Protein AF-A0A1J1LDF6-F1 (afdb_monomer_lite)

InterPro domains:
  IPR025478 Circadian oscillating protein COP23 [PF14218] (1-136)

Foldseek 3Di:
DDAAPVGNVDDAQLFQFDDQDDPDGRVNLSVQLVVQCVVCLQQAWWFWAWDADPNFIFIATAGNNRRDGDGSDTHPPPDDSVVVQLNSVVSRVVSLQAPDCPVPPPDDDPVVSVVSLCVVVVDDPDNGGGTCQCVHHVVSNHPVVSVDPPRHDD

pLDDT: mean 70.17, std 18.04, range [26.88, 93.44]

Sequence (154 aa):
MYYPVSQPNQGYAWAVPSNMGGGWTPERRCSEISRRLESYRPDGLSELSTAIENGYNTLCATTEDVPQCRIVLTVPPGEDPLFVRDRIFQNLVIADSGQNTQGIYTLVDEKSTGDIIRGVLGGSRNRQGIPLRQFLDPNDGGTGTRLNPRYFPK

Organism: NCBI:txid671072

Structure (mmCIF, N/CA/C/O backbone):
data_AF-A0A1J1LDF6-F1
#
_entry.id   AF-A0A1J1LDF6-F1
#
loop_
_atom_site.group_PDB
_atom_site.id
_atom_site.type_symbol
_atom_site.label_atom_id
_atom_site.label_alt_id
_atom_site.label_comp_id
_atom_site.label_asym_id
_atom_site.label_entity_id
_atom_site.label_seq_id
_atom_site.pdbx_PDB_ins_code
_atom_site.Cartn_x
_atom_site.Cartn_y
_atom_site.Cartn_z
_atom_site.occupancy
_atom_site.B_iso_or_equiv
_atom_site.auth_seq_id
_atom_site.auth_comp_id
_atom_site.auth_asym_id
_atom_site.auth_atom_id
_atom_site.pdbx_PDB_model_num
ATOM 1 N N . MET A 1 1 ? -9.557 -1.133 -4.763 1.00 71.19 1 MET A N 1
ATOM 2 C CA . MET A 1 1 ? -10.116 -0.162 -3.803 1.00 71.19 1 MET A CA 1
ATOM 3 C C . MET A 1 1 ? -10.156 -0.809 -2.433 1.00 71.19 1 MET A C 1
ATOM 5 O O . MET A 1 1 ? -10.374 -2.012 -2.373 1.00 71.19 1 MET A O 1
ATOM 9 N N . TYR A 1 2 ? -9.934 -0.010 -1.402 1.00 73.75 2 TYR A N 1
ATOM 10 C CA . TYR A 1 2 ? -10.063 -0.296 0.015 1.00 73.75 2 TYR A CA 1
ATOM 11 C C . TYR A 1 2 ? -11.377 0.280 0.525 1.00 73.75 2 TYR A C 1
ATOM 13 O O . TYR A 1 2 ? -11.695 1.426 0.222 1.00 73.75 2 TYR A O 1
ATOM 21 N N . TYR A 1 3 ? -12.127 -0.507 1.285 1.00 80.50 3 TYR A N 1
ATOM 22 C CA . TYR A 1 3 ? -13.377 -0.081 1.913 1.00 80.50 3 TYR A CA 1
ATOM 23 C C . TYR A 1 3 ? -13.285 -0.386 3.409 1.00 80.50 3 TYR A C 1
ATOM 25 O O . TYR A 1 3 ? -13.407 -1.562 3.764 1.00 80.50 3 TYR A O 1
ATOM 33 N N . PRO A 1 4 ? -13.022 0.611 4.275 1.00 81.00 4 PRO A N 1
ATOM 34 C CA . PRO A 1 4 ? -12.928 0.413 5.718 1.00 81.00 4 PRO A CA 1
ATOM 35 C C . PRO A 1 4 ? -14.173 -0.280 6.263 1.00 81.00 4 PRO A C 1
ATOM 37 O O . PRO A 1 4 ? -15.287 0.048 5.851 1.00 81.00 4 PRO A O 1
ATOM 40 N N . VAL A 1 5 ? -14.010 -1.186 7.230 1.00 83.94 5 VAL A N 1
ATOM 41 C CA . VAL A 1 5 ? -15.167 -1.843 7.874 1.00 83.94 5 VAL A CA 1
ATOM 42 C C . VAL A 1 5 ? -16.122 -0.816 8.492 1.00 83.94 5 VAL A C 1
ATOM 44 O O . VAL A 1 5 ? -17.337 -0.968 8.380 1.00 83.94 5 VAL A O 1
ATOM 47 N N . SER A 1 6 ? -15.599 0.261 9.092 1.00 81.19 6 SER A N 1
ATOM 48 C CA . SER A 1 6 ? -16.441 1.322 9.661 1.00 81.19 6 SER A CA 1
ATOM 49 C C . SER A 1 6 ? -17.101 2.231 8.611 1.00 81.19 6 SER A C 1
ATOM 51 O O . SER A 1 6 ? -18.051 2.947 8.931 1.00 81.19 6 SER A O 1
ATOM 53 N N . GLN A 1 7 ? -16.629 2.208 7.357 1.00 79.12 7 GLN A N 1
ATOM 54 C CA . GLN A 1 7 ? -17.076 3.084 6.269 1.00 79.12 7 GLN A CA 1
ATOM 55 C C . GLN A 1 7 ? -17.265 2.289 4.959 1.00 79.12 7 GLN A C 1
ATOM 57 O O . GLN A 1 7 ? -16.584 2.550 3.966 1.00 79.12 7 GLN A O 1
ATOM 62 N N . PRO A 1 8 ? -18.217 1.339 4.900 1.00 78.06 8 PRO A N 1
ATOM 63 C CA . PRO A 1 8 ? -18.344 0.408 3.772 1.00 78.06 8 PRO A CA 1
ATOM 64 C C . PRO A 1 8 ? -18.727 1.081 2.445 1.00 78.06 8 PRO A C 1
ATOM 66 O O . PRO A 1 8 ? -18.489 0.529 1.376 1.00 78.06 8 PRO A O 1
ATOM 69 N N . ASN A 1 9 ? -19.299 2.287 2.499 1.00 78.06 9 ASN A N 1
ATOM 70 C CA . ASN A 1 9 ? -19.669 3.068 1.316 1.00 78.06 9 ASN A CA 1
ATOM 71 C C . ASN A 1 9 ? -18.546 4.006 0.839 1.00 78.06 9 ASN A C 1
ATOM 73 O O . ASN A 1 9 ? -18.730 4.733 -0.135 1.00 78.06 9 ASN A O 1
ATOM 77 N N . GLN A 1 10 ? -17.401 4.013 1.525 1.00 70.38 10 GLN A N 1
ATOM 78 C CA . GLN A 1 10 ? -16.294 4.930 1.286 1.00 70.38 10 GLN A CA 1
ATOM 79 C C . GLN A 1 10 ? -15.115 4.148 0.697 1.00 70.38 10 GLN A C 1
ATOM 81 O O . GLN A 1 10 ? -14.476 3.353 1.383 1.00 70.38 10 GLN A O 1
ATOM 86 N N . GLY A 1 11 ? -14.853 4.342 -0.596 1.00 69.31 11 GLY A N 1
ATOM 87 C CA . GLY A 1 11 ? -13.765 3.668 -1.302 1.00 69.31 11 GLY A CA 1
ATOM 88 C C . GLY A 1 11 ? -12.489 4.506 -1.341 1.00 69.31 11 GLY A C 1
ATOM 89 O O . GLY A 1 11 ? -12.520 5.659 -1.759 1.00 69.31 11 GLY A O 1
ATOM 90 N N . TYR A 1 12 ? -11.361 3.900 -0.990 1.00 69.00 12 TYR A N 1
ATOM 91 C CA . TYR A 1 12 ? -10.025 4.490 -1.019 1.00 69.00 12 TYR A CA 1
ATOM 92 C C . TYR A 1 12 ? -9.175 3.719 -2.034 1.00 69.00 12 TYR A C 1
ATOM 94 O O . TYR A 1 12 ? -9.195 2.489 -2.079 1.00 69.00 12 TYR A O 1
ATOM 102 N N . ALA A 1 13 ? -8.425 4.385 -2.904 1.00 62.56 13 ALA A N 1
ATOM 103 C CA . ALA A 1 13 ? -7.599 3.665 -3.873 1.00 62.56 13 ALA A CA 1
ATOM 104 C C . ALA A 1 13 ? -6.334 3.111 -3.205 1.00 62.56 13 ALA A C 1
ATOM 106 O O . ALA A 1 13 ? -5.547 3.887 -2.686 1.00 62.56 13 ALA A O 1
ATOM 107 N N . TRP A 1 14 ? -6.093 1.793 -3.287 1.00 61.19 14 TRP A N 1
ATOM 108 C CA . TRP A 1 14 ? -4.834 1.171 -2.830 1.00 61.19 14 TRP A CA 1
ATOM 109 C C . TRP A 1 14 ? -3.607 1.579 -3.661 1.00 61.19 14 TRP A C 1
ATOM 111 O O . TRP A 1 14 ? -2.463 1.430 -3.243 1.00 61.19 14 TRP A O 1
ATOM 121 N N . ALA A 1 15 ? -3.838 2.006 -4.895 1.00 56.03 15 ALA A N 1
ATOM 122 C CA . ALA A 1 15 ? -2.813 2.455 -5.818 1.00 56.03 15 ALA A CA 1
ATOM 123 C C . ALA A 1 15 ? -3.497 3.201 -6.963 1.00 56.03 15 ALA A C 1
ATOM 125 O O . ALA A 1 15 ? -4.593 2.817 -7.385 1.00 56.03 15 ALA A O 1
ATOM 126 N N . VAL A 1 16 ? -2.831 4.217 -7.510 1.00 52.53 16 VAL A N 1
ATOM 127 C CA . VAL A 1 16 ? -3.273 4.904 -8.730 1.00 52.53 16 VAL A CA 1
ATOM 128 C C . VAL A 1 16 ? -2.514 4.331 -9.936 1.00 52.53 16 VAL A C 1
ATOM 130 O O . VAL A 1 16 ? -1.300 4.118 -9.832 1.00 52.53 16 VAL A O 1
ATOM 133 N N . PRO A 1 17 ? -3.206 4.051 -11.058 1.00 48.88 17 PRO A N 1
ATOM 134 C CA . PRO A 1 17 ? -2.610 3.439 -12.241 1.00 48.88 17 PRO A CA 1
ATOM 135 C C . PRO A 1 17 ? -1.384 4.207 -12.746 1.00 48.88 17 PRO A C 1
ATOM 137 O O . PRO A 1 17 ? -1.438 5.419 -12.935 1.00 48.88 17 PRO A O 1
ATOM 140 N N . SER A 1 18 ? -0.275 3.509 -13.009 1.00 53.50 18 SER A N 1
ATOM 141 C CA . SER A 1 18 ? 0.859 4.079 -13.747 1.00 53.50 18 SER A CA 1
ATOM 142 C C . SER A 1 18 ? 1.367 3.107 -14.805 1.00 53.50 18 SER A C 1
ATOM 144 O O . SER A 1 18 ? 1.244 1.888 -14.663 1.00 53.50 18 SER A O 1
ATOM 146 N N . ASN A 1 19 ? 1.887 3.657 -15.902 1.00 54.03 19 ASN A N 1
ATOM 147 C CA . ASN A 1 19 ? 2.393 2.862 -17.011 1.00 54.03 19 ASN A CA 1
ATOM 148 C C . ASN A 1 19 ? 3.780 2.318 -16.654 1.00 54.03 19 ASN A C 1
ATOM 150 O O . ASN A 1 19 ? 4.665 3.090 -16.297 1.00 54.03 19 ASN A O 1
ATOM 154 N N . MET A 1 20 ? 3.948 0.997 -16.714 1.00 54.44 20 MET A N 1
ATOM 155 C CA . MET A 1 20 ? 5.167 0.313 -16.254 1.00 54.44 20 MET A CA 1
ATOM 156 C C . MET A 1 20 ? 5.719 -0.685 -17.289 1.00 54.44 20 MET A C 1
ATOM 158 O O . MET A 1 20 ? 6.534 -1.542 -16.952 1.00 54.44 20 MET A O 1
ATOM 162 N N . GLY A 1 21 ? 5.271 -0.586 -18.548 1.00 57.28 21 GLY A N 1
ATOM 163 C CA . GLY A 1 21 ? 5.751 -1.409 -19.662 1.00 57.28 21 GLY A CA 1
ATOM 164 C C . GLY A 1 21 ? 5.368 -2.896 -19.580 1.00 57.28 21 GLY A C 1
ATOM 165 O O . GLY A 1 21 ? 4.621 -3.337 -18.706 1.00 57.28 21 GLY A O 1
ATOM 166 N N . GLY A 1 22 ? 5.854 -3.691 -20.540 1.00 62.78 22 GLY A N 1
ATOM 167 C CA . GLY A 1 22 ? 5.767 -5.160 -20.493 1.00 62.78 22 GLY A CA 1
ATOM 168 C C . GLY A 1 22 ? 4.354 -5.760 -20.563 1.00 62.78 22 GLY A C 1
ATOM 169 O O . GLY A 1 22 ? 4.117 -6.812 -19.978 1.00 62.78 22 GLY A O 1
ATOM 170 N N . GLY A 1 23 ? 3.398 -5.095 -21.225 1.00 65.25 23 GLY A N 1
ATOM 171 C CA . GLY A 1 23 ? 2.019 -5.593 -21.386 1.00 65.25 23 GLY A CA 1
ATOM 172 C C . GLY A 1 23 ? 1.105 -5.396 -20.168 1.00 65.25 23 GLY A C 1
ATOM 173 O O . GLY A 1 23 ? -0.063 -5.793 -20.199 1.00 65.25 23 GLY A O 1
ATOM 174 N N . TRP A 1 24 ? 1.601 -4.754 -19.106 1.00 62.31 24 TRP A N 1
ATOM 175 C CA . TRP A 1 24 ? 0.789 -4.334 -17.968 1.00 62.31 24 TRP A CA 1
ATOM 176 C C . TRP A 1 24 ? 0.149 -2.985 -18.254 1.00 62.31 24 TRP A C 1
ATOM 178 O O . TRP A 1 24 ? 0.835 -1.963 -18.266 1.00 62.31 24 TRP A O 1
ATOM 188 N N . THR A 1 25 ? -1.172 -2.971 -18.447 1.00 69.75 25 THR A N 1
ATOM 189 C CA . THR A 1 25 ? -1.888 -1.695 -18.438 1.00 69.75 25 THR A CA 1
ATOM 190 C C . THR A 1 25 ? -1.899 -1.135 -17.011 1.00 69.75 25 THR A C 1
ATOM 192 O O . THR A 1 25 ? -1.915 -1.916 -16.045 1.00 69.75 25 THR A O 1
ATOM 195 N N . PRO A 1 26 ? -1.901 0.198 -16.859 1.00 66.44 26 PRO A N 1
ATOM 196 C CA . PRO A 1 26 ? -2.028 0.845 -15.559 1.00 66.44 26 PRO A CA 1
ATOM 197 C C . PRO A 1 26 ? -3.187 0.269 -14.717 1.00 66.44 26 PRO A C 1
ATOM 199 O O . PRO A 1 26 ? -3.034 0.002 -13.523 1.00 66.44 26 PRO A O 1
ATOM 202 N N . GLU A 1 27 ? -4.335 0.012 -15.343 1.00 66.62 27 GLU A N 1
ATOM 203 C CA . GLU A 1 27 ? -5.562 -0.466 -14.696 1.00 66.62 27 GLU A CA 1
ATOM 204 C C . GLU A 1 27 ? -5.409 -1.904 -14.197 1.00 66.62 27 GLU A C 1
ATOM 206 O O . GLU A 1 27 ? -5.750 -2.210 -13.052 1.00 66.62 27 GLU A O 1
ATOM 211 N N . ARG A 1 28 ? -4.846 -2.788 -15.034 1.00 73.75 28 ARG A N 1
ATOM 212 C CA . ARG A 1 28 ? -4.586 -4.188 -14.663 1.00 73.75 28 ARG A CA 1
ATOM 213 C C . ARG A 1 28 ? -3.672 -4.273 -13.448 1.00 73.75 28 ARG A C 1
ATOM 215 O O . ARG A 1 28 ? -3.901 -5.085 -12.557 1.00 73.75 28 ARG A O 1
ATOM 222 N N . ARG A 1 29 ? -2.658 -3.410 -13.383 1.00 72.88 29 ARG A N 1
ATOM 223 C CA . ARG A 1 29 ? -1.711 -3.401 -12.267 1.00 72.88 29 ARG A CA 1
ATOM 224 C C . ARG A 1 29 ? -2.352 -2.905 -10.971 1.00 72.88 29 ARG A C 1
ATOM 226 O O . ARG A 1 29 ? -2.164 -3.531 -9.932 1.00 72.88 29 ARG A O 1
ATOM 233 N N . CYS A 1 30 ? -3.161 -1.849 -11.024 1.00 71.12 30 CYS A N 1
ATOM 234 C CA . CYS A 1 30 ? -3.909 -1.386 -9.852 1.00 71.12 30 CYS A CA 1
ATOM 235 C C . CYS A 1 30 ? -4.924 -2.401 -9.337 1.00 71.12 30 CYS A C 1
ATOM 237 O O . CYS A 1 30 ? -5.095 -2.526 -8.120 1.00 71.12 30 CYS A O 1
ATOM 239 N N . SER A 1 31 ? -5.576 -3.129 -10.246 1.00 77.50 31 SER A N 1
ATOM 240 C CA . SER A 1 31 ? -6.480 -4.218 -9.884 1.00 77.50 31 SER A CA 1
ATOM 241 C C . SER A 1 31 ? -5.734 -5.316 -9.124 1.00 77.50 31 SER A C 1
ATOM 243 O O . SER A 1 31 ? -6.167 -5.695 -8.040 1.00 77.50 31 SER A O 1
ATOM 245 N N . GLU A 1 32 ? -4.563 -5.742 -9.608 1.00 82.94 32 GLU A N 1
ATOM 246 C CA . GLU A 1 32 ? -3.759 -6.768 -8.933 1.00 82.94 32 GLU A CA 1
ATOM 247 C C . GLU A 1 32 ? -3.195 -6.315 -7.584 1.00 82.94 32 GLU A C 1
ATOM 249 O O . GLU A 1 32 ? -3.277 -7.064 -6.610 1.00 82.94 32 GLU A O 1
ATOM 254 N N . ILE A 1 33 ? -2.672 -5.088 -7.494 1.00 80.75 33 ILE A N 1
ATOM 255 C CA . ILE A 1 33 ? -2.185 -4.528 -6.223 1.00 80.75 33 ILE A CA 1
ATOM 256 C C . ILE A 1 33 ? -3.329 -4.475 -5.207 1.00 80.75 33 ILE A C 1
ATOM 258 O O . ILE A 1 33 ? -3.182 -4.972 -4.092 1.00 80.75 33 ILE A O 1
ATOM 262 N N . SER A 1 34 ? -4.488 -3.940 -5.614 1.00 81.00 34 SER A N 1
ATOM 263 C CA . SER A 1 34 ? -5.679 -3.886 -4.758 1.00 81.00 34 SER A CA 1
ATOM 264 C C . SER A 1 34 ? -6.113 -5.279 -4.316 1.00 81.00 34 SER A C 1
ATOM 266 O O . SER A 1 34 ? -6.363 -5.493 -3.137 1.00 81.00 34 SER A O 1
ATOM 268 N N . ARG A 1 35 ? -6.188 -6.234 -5.250 1.00 86.56 35 ARG A N 1
ATOM 269 C CA . ARG A 1 35 ? -6.625 -7.607 -4.977 1.00 86.56 35 ARG A CA 1
ATOM 270 C C . ARG A 1 35 ? -5.726 -8.285 -3.945 1.00 86.56 35 ARG A C 1
ATOM 272 O O . ARG A 1 35 ? -6.230 -8.964 -3.057 1.00 86.56 35 ARG A O 1
ATOM 279 N N . ARG A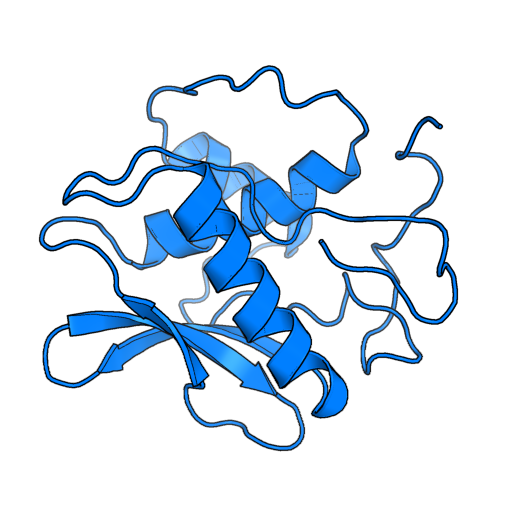 1 36 ? -4.406 -8.106 -4.056 1.00 90.56 36 ARG A N 1
ATOM 280 C CA . ARG A 1 36 ? -3.437 -8.698 -3.123 1.00 90.56 36 ARG A CA 1
ATOM 281 C C . ARG A 1 36 ? -3.506 -8.051 -1.747 1.00 90.56 36 ARG A C 1
ATOM 283 O O . ARG A 1 36 ? -3.600 -8.773 -0.764 1.00 90.56 36 ARG A O 1
ATOM 290 N N . LEU A 1 37 ? -3.523 -6.721 -1.673 1.00 87.50 37 LEU A N 1
ATOM 291 C CA . LEU A 1 37 ? -3.622 -6.020 -0.391 1.00 87.50 37 LEU A CA 1
ATOM 292 C C . LEU A 1 37 ? -4.936 -6.344 0.329 1.00 87.50 37 LEU A C 1
ATOM 294 O O . LEU A 1 37 ? -4.898 -6.693 1.503 1.00 87.50 37 LEU A O 1
ATOM 298 N N . GLU A 1 38 ? -6.072 -6.370 -0.374 1.00 87.75 38 GLU A N 1
ATOM 299 C CA . GLU A 1 38 ? -7.343 -6.824 0.212 1.00 87.75 38 GLU A CA 1
ATOM 300 C C . GLU A 1 38 ? -7.288 -8.283 0.674 1.00 87.75 38 GLU A C 1
ATOM 302 O O . GLU A 1 38 ? -7.849 -8.612 1.711 1.00 87.75 38 GLU A O 1
ATOM 307 N N . SER A 1 39 ? -6.576 -9.166 -0.034 1.00 91.38 39 SER A N 1
ATOM 308 C CA . SER A 1 39 ? -6.412 -10.552 0.426 1.00 91.38 39 SER A CA 1
ATOM 309 C C . SER A 1 39 ? -5.536 -10.689 1.676 1.00 91.38 39 SER A C 1
ATOM 311 O O . SER A 1 39 ? -5.631 -11.695 2.367 1.00 91.38 39 SER A O 1
ATOM 313 N N . TYR A 1 40 ? -4.677 -9.706 1.958 1.00 92.69 40 TYR A N 1
ATOM 314 C CA . TYR A 1 40 ? -3.786 -9.692 3.125 1.00 92.69 40 TYR A CA 1
ATOM 315 C C . TYR A 1 40 ? -4.377 -8.908 4.299 1.00 92.69 40 TYR A C 1
ATOM 317 O O . TYR A 1 40 ? -3.915 -9.035 5.426 1.00 92.69 40 TYR A O 1
ATOM 325 N N . ARG A 1 41 ? -5.393 -8.085 4.038 1.00 88.88 41 ARG A N 1
ATOM 326 C CA . ARG A 1 41 ? -6.059 -7.232 5.021 1.00 88.88 41 ARG A CA 1
ATOM 327 C C . ARG A 1 41 ? -6.626 -7.987 6.231 1.00 88.88 41 ARG A C 1
ATOM 329 O O . ARG A 1 41 ? -6.422 -7.470 7.326 1.00 88.88 41 ARG A O 1
ATOM 336 N N . PRO A 1 42 ? -7.276 -9.163 6.094 1.00 89.75 42 PRO A N 1
ATOM 337 C CA . PRO A 1 42 ? -7.779 -9.910 7.250 1.00 89.75 42 PRO A CA 1
ATOM 338 C C . PRO A 1 42 ? -6.696 -10.274 8.270 1.00 89.75 42 PRO A C 1
ATOM 340 O O . PRO A 1 42 ? -7.008 -10.427 9.443 1.00 89.75 42 PRO A O 1
ATOM 343 N N . ASP A 1 43 ? -5.441 -10.346 7.825 1.00 90.56 43 ASP A N 1
ATOM 344 C CA . ASP A 1 43 ? -4.288 -10.742 8.635 1.00 90.56 43 ASP A CA 1
ATOM 345 C C . ASP A 1 43 ? -3.624 -9.528 9.336 1.00 90.56 43 ASP A C 1
ATOM 347 O O . ASP A 1 43 ? -2.560 -9.640 9.948 1.00 90.56 43 ASP A O 1
ATOM 351 N N . GLY A 1 44 ? -4.218 -8.332 9.201 1.00 89.94 44 GLY A N 1
ATOM 352 C CA . GLY A 1 44 ? -3.754 -7.081 9.804 1.00 89.94 44 GLY A CA 1
ATOM 353 C C . GLY A 1 44 ? -2.563 -6.471 9.067 1.00 89.94 44 GLY A C 1
ATOM 354 O O . GLY A 1 44 ? -1.416 -6.634 9.471 1.00 89.94 44 GLY A O 1
ATOM 355 N N . LEU A 1 45 ? -2.804 -5.740 7.976 1.00 89.94 45 LEU A N 1
ATOM 356 C CA . LEU A 1 45 ? -1.741 -5.076 7.204 1.00 89.94 45 LEU A CA 1
ATOM 357 C C . LEU A 1 45 ? -0.908 -4.116 8.074 1.00 89.94 45 LEU A C 1
ATOM 359 O O . LEU A 1 45 ? -1.419 -3.153 8.645 1.00 89.94 45 LEU A O 1
ATOM 363 N N . SER A 1 46 ? 0.404 -4.350 8.123 1.00 88.94 46 SER A N 1
ATOM 364 C CA . SER A 1 46 ? 1.317 -3.635 9.020 1.00 88.94 46 SER A CA 1
ATOM 365 C C . SER A 1 46 ? 2.210 -2.656 8.265 1.00 88.94 46 SER A C 1
ATOM 367 O O . SER A 1 46 ? 2.218 -1.457 8.564 1.00 88.94 46 SER A O 1
ATOM 369 N N . GLU A 1 47 ? 2.916 -3.135 7.239 1.00 88.69 47 GLU A N 1
ATOM 370 C CA . GLU A 1 47 ? 3.942 -2.363 6.542 1.00 88.69 47 GLU A CA 1
ATOM 371 C C . GLU A 1 47 ? 4.016 -2.719 5.053 1.00 88.69 47 GLU A C 1
ATOM 373 O O . GLU A 1 47 ? 3.807 -3.867 4.662 1.00 88.69 47 GLU A O 1
ATOM 378 N N . LEU A 1 48 ? 4.347 -1.733 4.217 1.00 86.94 48 LEU A N 1
ATOM 379 C CA . LEU A 1 48 ? 4.739 -1.927 2.824 1.00 86.94 48 LEU A CA 1
ATOM 380 C C . LEU A 1 48 ? 6.258 -1.760 2.692 1.00 86.94 48 LEU A C 1
ATOM 382 O O . LEU A 1 48 ? 6.792 -0.679 2.932 1.00 86.94 48 LEU A O 1
ATOM 386 N N . SER A 1 49 ? 6.965 -2.799 2.267 1.00 87.62 49 SER A N 1
ATOM 387 C CA . SER A 1 49 ? 8.427 -2.824 2.169 1.00 87.62 49 SER A CA 1
ATOM 388 C C . SER A 1 49 ? 8.896 -3.326 0.799 1.00 87.62 49 SER A C 1
ATOM 390 O O . SER A 1 49 ? 8.099 -3.565 -0.111 1.00 87.62 49 SER A O 1
ATOM 392 N N . THR A 1 50 ? 10.211 -3.420 0.616 1.00 88.88 50 THR A N 1
ATOM 393 C CA . THR A 1 50 ? 10.841 -3.964 -0.594 1.00 88.88 50 THR A CA 1
ATOM 394 C C . THR A 1 50 ? 11.694 -5.167 -0.223 1.00 88.88 50 THR A C 1
ATOM 396 O O . THR A 1 50 ? 12.389 -5.118 0.790 1.00 88.88 50 THR A O 1
ATOM 399 N N . ALA A 1 51 ? 11.701 -6.202 -1.055 1.00 90.19 51 ALA A N 1
ATOM 400 C CA . ALA A 1 51 ? 12.562 -7.371 -0.900 1.00 90.19 51 ALA A CA 1
ATOM 401 C C . ALA A 1 51 ? 13.102 -7.838 -2.257 1.00 90.19 51 ALA A C 1
ATOM 403 O O . ALA A 1 51 ? 12.787 -7.258 -3.297 1.00 90.19 51 ALA A O 1
ATOM 404 N N . ILE A 1 52 ? 13.928 -8.882 -2.230 1.00 90.44 52 ILE A N 1
ATOM 405 C CA . ILE A 1 52 ? 14.376 -9.595 -3.423 1.00 90.44 52 ILE A CA 1
ATOM 406 C C . ILE A 1 52 ? 13.842 -11.019 -3.329 1.00 90.44 52 ILE A C 1
ATOM 408 O O . ILE A 1 52 ? 14.220 -11.757 -2.424 1.00 90.44 52 ILE A O 1
ATOM 412 N N . GLU A 1 53 ? 13.008 -11.406 -4.287 1.00 89.19 53 GLU A N 1
ATOM 413 C CA . GLU A 1 53 ? 12.385 -12.727 -4.357 1.00 89.19 53 GLU A CA 1
ATOM 414 C C . GLU A 1 53 ? 12.752 -13.380 -5.688 1.00 89.19 53 GLU A C 1
ATOM 416 O O . GLU A 1 53 ? 12.521 -12.815 -6.760 1.00 89.19 53 GLU A O 1
ATOM 421 N N . ASN A 1 54 ? 13.360 -14.569 -5.635 1.00 89.19 54 ASN A N 1
ATOM 422 C CA . ASN A 1 54 ? 13.829 -15.308 -6.817 1.00 89.19 54 ASN A CA 1
ATOM 423 C C . ASN A 1 54 ? 14.711 -14.474 -7.773 1.00 89.19 54 ASN A C 1
ATOM 425 O O . ASN A 1 54 ? 14.639 -14.628 -8.990 1.00 89.19 54 ASN A O 1
ATOM 429 N N . GLY A 1 55 ? 15.530 -13.571 -7.225 1.00 88.69 55 GLY A N 1
ATOM 430 C CA . GLY A 1 55 ? 16.423 -12.703 -8.002 1.00 88.69 55 GLY A CA 1
ATOM 431 C C . GLY A 1 55 ? 15.764 -11.450 -8.591 1.00 88.69 55 GLY A C 1
ATOM 432 O O . GLY A 1 55 ? 16.430 -10.708 -9.309 1.00 88.69 55 GLY A O 1
ATOM 433 N N . TYR A 1 56 ? 14.495 -11.179 -8.273 1.00 88.94 56 TYR A N 1
ATOM 434 C CA . TYR A 1 56 ? 13.786 -9.977 -8.708 1.00 88.94 56 TYR A CA 1
ATOM 435 C C . TYR A 1 56 ? 13.475 -9.059 -7.533 1.00 88.94 56 TYR A C 1
ATOM 437 O O . TYR A 1 56 ? 13.060 -9.514 -6.471 1.00 88.94 56 TYR A O 1
ATOM 445 N N . ASN A 1 57 ? 13.604 -7.752 -7.750 1.00 90.19 57 ASN A N 1
ATOM 446 C CA . ASN A 1 57 ? 13.104 -6.754 -6.813 1.00 90.19 57 ASN A CA 1
ATOM 447 C C . ASN A 1 57 ? 11.576 -6.867 -6.699 1.00 90.19 57 ASN A C 1
ATOM 449 O O . ASN A 1 57 ? 10.865 -6.904 -7.706 1.00 90.19 57 ASN A O 1
ATOM 453 N N . THR A 1 58 ? 11.055 -6.889 -5.479 1.00 90.19 58 THR A N 1
ATOM 454 C CA . THR A 1 58 ? 9.622 -6.986 -5.193 1.00 90.19 58 THR A CA 1
ATOM 455 C C . THR A 1 58 ? 9.198 -5.972 -4.149 1.00 90.19 58 THR A C 1
ATOM 457 O O . THR A 1 58 ? 9.954 -5.628 -3.244 1.00 90.19 58 THR A O 1
ATOM 460 N N . LEU A 1 59 ? 7.949 -5.532 -4.238 1.00 88.50 59 LEU A N 1
ATOM 461 C CA . LEU A 1 59 ? 7.255 -4.881 -3.139 1.00 88.50 59 LEU A CA 1
ATOM 462 C C . LEU A 1 59 ? 6.513 -5.934 -2.334 1.00 88.50 59 LEU A C 1
ATOM 464 O O . LEU A 1 59 ? 5.817 -6.783 -2.898 1.00 88.50 59 LEU A O 1
ATOM 468 N N . CYS A 1 60 ? 6.628 -5.824 -1.024 1.00 91.12 60 CYS A N 1
ATOM 469 C CA . CYS A 1 60 ? 6.054 -6.733 -0.055 1.00 91.12 60 CYS A CA 1
ATOM 470 C C . CYS A 1 60 ? 5.084 -5.979 0.837 1.00 91.12 60 CYS A C 1
ATOM 472 O O . CYS A 1 60 ?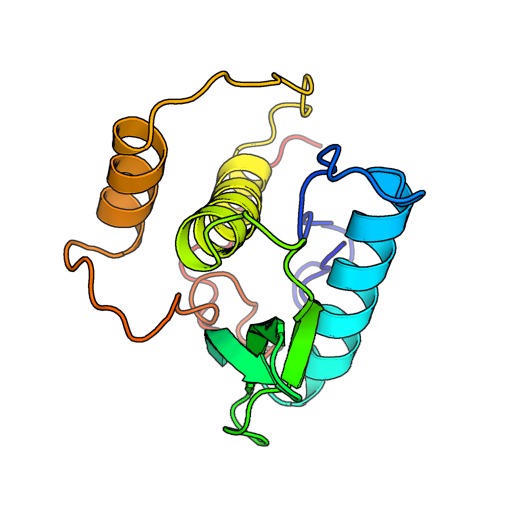 5.334 -4.830 1.192 1.00 91.12 60 CYS A O 1
ATOM 474 N N . ALA A 1 61 ? 4.019 -6.649 1.243 1.00 90.88 61 ALA A N 1
ATOM 475 C CA . ALA A 1 61 ? 3.271 -6.268 2.424 1.00 90.88 61 ALA A CA 1
ATOM 476 C C . ALA A 1 61 ? 3.609 -7.251 3.545 1.00 90.88 61 ALA A C 1
ATOM 478 O O . ALA A 1 61 ? 3.706 -8.457 3.304 1.00 90.88 61 ALA A O 1
ATOM 479 N N . THR A 1 62 ? 3.778 -6.736 4.755 1.00 91.25 62 THR A N 1
ATOM 480 C CA . THR A 1 62 ? 3.781 -7.540 5.975 1.00 91.25 62 THR A CA 1
ATOM 481 C C . THR A 1 62 ? 2.458 -7.355 6.698 1.00 91.25 62 THR A C 1
ATOM 483 O O . THR A 1 62 ? 1.754 -6.351 6.537 1.00 91.25 62 THR A O 1
ATOM 486 N N . THR A 1 63 ? 2.111 -8.357 7.487 1.00 91.56 63 THR A N 1
ATOM 487 C CA . THR A 1 63 ? 0.877 -8.408 8.267 1.00 91.56 63 THR A CA 1
ATOM 488 C C . THR A 1 63 ? 1.209 -8.761 9.714 1.00 91.56 63 THR A C 1
ATOM 490 O O . THR A 1 63 ? 2.323 -9.215 9.982 1.00 91.56 63 THR A O 1
ATOM 493 N N . GLU A 1 64 ? 0.286 -8.532 10.642 1.00 89.31 64 GLU A N 1
ATOM 494 C CA . GLU A 1 64 ? 0.461 -8.914 12.045 1.00 89.31 64 GLU A CA 1
ATOM 495 C C . GLU A 1 64 ? 0.609 -10.437 12.177 1.00 89.31 64 GLU A C 1
ATOM 497 O O . GLU A 1 64 ? 1.518 -10.899 12.868 1.00 89.31 64 GLU A O 1
ATOM 502 N N . ASP A 1 65 ? -0.186 -11.206 11.426 1.00 91.75 65 ASP A N 1
ATOM 503 C CA . ASP A 1 65 ? -0.126 -12.674 11.464 1.00 91.75 65 ASP A CA 1
ATOM 504 C C . ASP A 1 65 ? 1.036 -13.253 10.642 1.00 91.75 65 ASP A C 1
ATOM 506 O O . ASP A 1 65 ? 1.623 -14.279 10.996 1.00 91.75 65 ASP A O 1
ATOM 510 N N . VAL A 1 66 ? 1.389 -12.603 9.527 1.00 91.25 66 VAL A N 1
ATOM 511 C CA . VAL A 1 66 ? 2.470 -13.038 8.628 1.00 91.25 66 VAL A CA 1
ATOM 512 C C . VAL A 1 66 ? 3.494 -11.910 8.465 1.00 91.25 66 VAL A C 1
ATOM 514 O O . VAL A 1 66 ? 3.297 -11.020 7.629 1.00 91.25 66 VAL A O 1
ATOM 517 N N . PRO A 1 67 ? 4.617 -11.947 9.212 1.00 88.19 67 PRO A N 1
ATOM 518 C CA . PRO A 1 67 ? 5.657 -10.918 9.138 1.00 88.19 67 PRO A CA 1
ATOM 519 C C . PRO A 1 67 ? 6.593 -11.094 7.931 1.00 88.19 67 PRO A C 1
ATOM 521 O O . PRO A 1 67 ? 7.458 -10.256 7.687 1.00 88.19 67 PRO A O 1
ATOM 524 N N . GLN A 1 68 ? 6.457 -12.196 7.188 1.00 90.19 68 GLN A N 1
ATOM 525 C CA . GLN A 1 68 ? 7.259 -12.483 5.998 1.00 90.19 68 GLN A CA 1
ATOM 526 C C . GLN A 1 68 ? 6.781 -11.671 4.786 1.00 90.19 68 GLN A C 1
ATOM 528 O O . GLN A 1 68 ? 5.645 -11.195 4.758 1.00 90.19 68 GLN A O 1
ATOM 533 N N . CYS A 1 69 ? 7.634 -11.531 3.763 1.00 90.44 69 CYS A N 1
ATOM 534 C CA . CYS A 1 69 ? 7.267 -10.817 2.541 1.00 90.44 69 CYS A CA 1
ATOM 535 C C . CYS A 1 69 ? 6.080 -11.495 1.848 1.00 90.44 69 CYS A C 1
ATOM 537 O O . CYS A 1 69 ? 6.191 -12.601 1.317 1.00 90.44 69 CYS A O 1
ATOM 539 N N . ARG A 1 70 ? 4.950 -10.788 1.772 1.00 93.44 70 ARG A N 1
ATOM 540 C CA . ARG A 1 70 ? 3.839 -11.164 0.898 1.00 93.44 70 ARG A CA 1
ATOM 541 C C . ARG A 1 70 ? 3.881 -10.280 -0.329 1.00 93.44 70 ARG A C 1
ATOM 543 O O . ARG A 1 70 ? 3.588 -9.087 -0.262 1.00 93.44 70 ARG A O 1
ATOM 550 N N . ILE A 1 71 ? 4.282 -10.860 -1.456 1.00 91.69 71 ILE A N 1
ATOM 551 C CA . ILE A 1 71 ? 4.544 -10.107 -2.685 1.00 91.69 71 ILE A CA 1
ATOM 552 C C . ILE A 1 71 ? 3.273 -9.378 -3.130 1.00 91.69 71 ILE A C 1
ATOM 554 O O . ILE A 1 71 ? 2.249 -9.998 -3.427 1.00 91.69 71 ILE A O 1
ATOM 558 N N . VAL A 1 72 ? 3.362 -8.060 -3.251 1.00 88.81 72 VAL A N 1
ATOM 559 C CA . VAL A 1 72 ? 2.338 -7.186 -3.835 1.00 88.81 72 VAL A CA 1
ATOM 560 C C . VAL A 1 72 ? 2.625 -6.971 -5.319 1.00 88.81 72 VAL A C 1
ATOM 562 O O . VAL A 1 72 ? 1.725 -7.076 -6.148 1.00 88.81 72 VAL A O 1
ATOM 565 N N . LEU A 1 73 ? 3.888 -6.723 -5.669 1.00 86.38 73 LEU A N 1
ATOM 566 C CA . LEU A 1 73 ? 4.307 -6.430 -7.037 1.00 86.38 73 LEU A CA 1
ATOM 567 C C . LEU A 1 73 ? 5.752 -6.877 -7.266 1.00 86.38 73 LEU A C 1
ATOM 569 O O . LEU A 1 73 ? 6.604 -6.668 -6.408 1.00 86.38 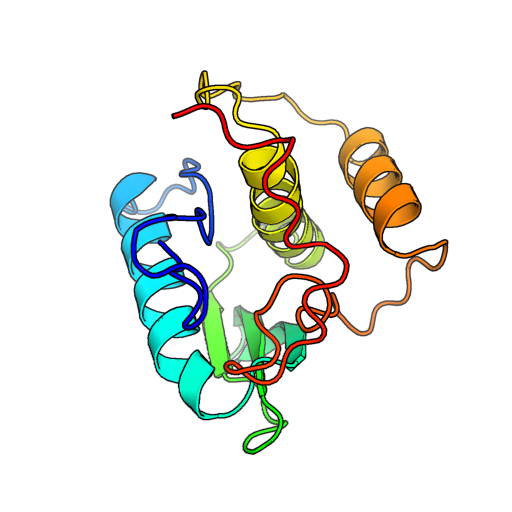73 LEU A O 1
ATOM 573 N N . THR A 1 74 ? 6.042 -7.413 -8.449 1.00 87.62 74 THR A N 1
ATOM 574 C CA . THR A 1 74 ? 7.419 -7.550 -8.940 1.00 87.62 74 THR A CA 1
ATOM 575 C C . THR A 1 74 ? 7.807 -6.290 -9.702 1.00 87.62 74 THR A C 1
ATOM 577 O O . THR A 1 74 ? 7.096 -5.854 -10.611 1.00 87.62 74 THR A O 1
ATOM 580 N N . VAL A 1 75 ? 8.921 -5.687 -9.307 1.00 84.69 75 VAL A N 1
ATOM 581 C CA . VAL A 1 75 ? 9.432 -4.445 -9.880 1.00 84.69 75 VAL A CA 1
ATOM 582 C C . VAL A 1 75 ? 10.027 -4.739 -11.260 1.00 84.69 75 VAL A C 1
ATOM 584 O O . VAL A 1 75 ? 10.787 -5.703 -11.396 1.00 84.69 75 VAL A O 1
ATOM 587 N N . PRO A 1 76 ? 9.681 -3.956 -12.299 1.00 79.19 76 PRO A N 1
ATOM 588 C CA . PRO A 1 76 ? 10.297 -4.101 -13.611 1.00 79.19 76 PRO A CA 1
ATOM 589 C C . PRO A 1 76 ? 11.831 -3.999 -13.538 1.00 79.19 76 PRO A C 1
ATOM 591 O O . PRO A 1 76 ? 12.350 -3.195 -12.761 1.00 79.19 76 PRO A O 1
ATOM 594 N N . PRO A 1 77 ? 12.577 -4.777 -14.341 1.00 79.38 77 PRO A N 1
ATOM 595 C CA . PRO A 1 77 ? 14.031 -4.660 -14.388 1.00 79.38 77 PRO A CA 1
ATOM 596 C C . PRO A 1 77 ? 14.477 -3.228 -14.724 1.00 79.38 77 PRO A C 1
ATOM 598 O O . PRO A 1 77 ? 13.964 -2.632 -15.668 1.00 79.38 77 PRO A O 1
ATOM 601 N N . GLY A 1 78 ? 15.447 -2.698 -13.973 1.00 81.38 78 GLY A N 1
ATOM 602 C CA . GLY A 1 78 ? 15.994 -1.347 -14.163 1.00 81.38 78 GLY A CA 1
ATOM 603 C C . GLY 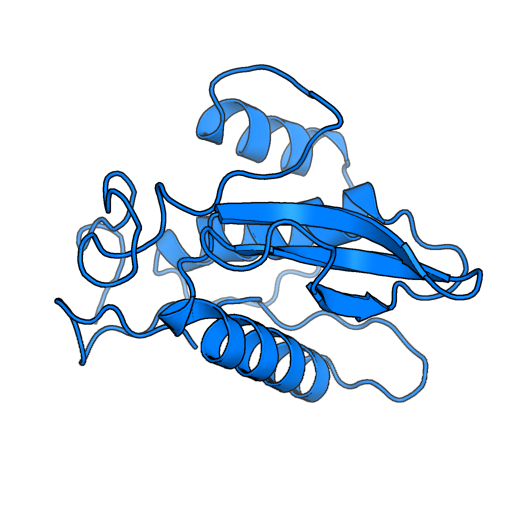A 1 78 ? 15.309 -0.238 -13.355 1.00 81.38 78 GLY A C 1
ATOM 604 O O . GLY A 1 78 ? 15.841 0.865 -13.303 1.00 81.38 78 GLY A O 1
ATOM 605 N N . GLU A 1 79 ? 14.185 -0.524 -12.695 1.00 80.62 79 GLU A N 1
ATOM 606 C CA . GLU A 1 79 ? 13.503 0.415 -11.795 1.00 80.62 79 GLU A CA 1
ATOM 607 C C . GLU A 1 79 ? 14.024 0.295 -10.351 1.00 80.62 79 GLU A C 1
ATOM 609 O O . GLU A 1 79 ? 14.357 -0.802 -9.885 1.00 80.62 79 GLU A O 1
ATOM 614 N N . ASP A 1 80 ? 14.043 1.412 -9.616 1.00 81.88 80 ASP A N 1
ATOM 615 C CA . ASP A 1 80 ? 14.350 1.411 -8.181 1.00 81.88 80 ASP A CA 1
ATOM 616 C C . ASP A 1 80 ? 13.118 0.936 -7.376 1.00 81.88 80 ASP A C 1
ATOM 618 O O . ASP A 1 80 ? 12.063 1.585 -7.410 1.00 81.88 80 ASP A O 1
ATOM 622 N N . PRO A 1 81 ? 13.208 -0.178 -6.623 1.00 83.31 81 PRO A N 1
ATOM 623 C CA . PRO A 1 81 ? 12.095 -0.674 -5.820 1.00 83.31 81 PRO A CA 1
ATOM 624 C C . PRO A 1 81 ? 11.621 0.311 -4.745 1.00 83.31 81 PRO A C 1
ATOM 626 O O . PRO A 1 81 ? 10.425 0.332 -4.444 1.00 83.31 81 PRO A O 1
ATOM 629 N N . LEU A 1 82 ? 12.514 1.129 -4.177 1.00 82.06 82 LEU A N 1
ATOM 630 C CA . LEU A 1 82 ? 12.145 2.141 -3.186 1.00 82.06 82 LEU A CA 1
ATOM 631 C C . LEU A 1 82 ? 11.308 3.240 -3.835 1.00 82.06 82 LEU A C 1
ATOM 633 O O . LEU A 1 82 ? 10.265 3.601 -3.297 1.00 82.06 82 LEU A O 1
ATOM 637 N N . PHE A 1 83 ? 11.704 3.696 -5.023 1.00 78.50 83 PHE A N 1
ATOM 638 C CA . PHE A 1 83 ? 10.939 4.679 -5.788 1.00 78.50 83 PHE A CA 1
ATOM 639 C C . PHE A 1 83 ? 9.548 4.150 -6.165 1.00 78.50 83 PHE A C 1
ATOM 641 O O . PHE A 1 83 ? 8.540 4.837 -5.985 1.00 78.50 83 PHE A O 1
ATOM 648 N N . VAL A 1 84 ? 9.462 2.898 -6.626 1.00 78.06 84 VAL A N 1
ATOM 649 C CA . VAL A 1 84 ? 8.180 2.260 -6.970 1.00 78.06 84 VAL A CA 1
ATOM 650 C C . VAL A 1 84 ? 7.275 2.108 -5.741 1.00 78.06 84 VAL A C 1
ATOM 652 O O . VAL A 1 84 ? 6.078 2.400 -5.823 1.00 78.06 84 VAL A O 1
ATOM 655 N N . ARG A 1 85 ? 7.827 1.697 -4.591 1.00 82.25 85 ARG A N 1
ATOM 656 C CA . ARG A 1 85 ? 7.107 1.608 -3.307 1.00 82.25 85 ARG A CA 1
ATOM 657 C C . ARG A 1 85 ? 6.568 2.962 -2.873 1.00 82.25 85 ARG A C 1
ATOM 659 O O . ARG A 1 85 ? 5.377 3.091 -2.587 1.00 82.25 85 ARG A O 1
ATOM 666 N N . ASP A 1 86 ? 7.443 3.954 -2.843 1.00 74.69 86 ASP A N 1
ATOM 667 C CA . ASP A 1 86 ? 7.140 5.300 -2.382 1.00 74.69 86 ASP A CA 1
ATOM 668 C C . ASP A 1 86 ? 6.066 5.947 -3.257 1.00 74.69 86 ASP A C 1
ATOM 670 O O . ASP A 1 86 ? 5.167 6.599 -2.735 1.00 74.69 86 ASP A O 1
ATOM 674 N N . ARG A 1 87 ? 6.070 5.680 -4.567 1.00 71.25 87 ARG A N 1
ATOM 675 C CA . ARG A 1 87 ? 5.026 6.132 -5.493 1.00 71.25 87 ARG A CA 1
ATOM 676 C C . ARG A 1 87 ? 3.673 5.471 -5.236 1.00 71.25 87 ARG A C 1
ATOM 678 O O . ARG A 1 87 ? 2.651 6.153 -5.246 1.00 71.25 87 ARG A O 1
ATOM 685 N N . ILE A 1 88 ? 3.642 4.157 -4.998 1.00 68.06 88 ILE A N 1
ATOM 686 C CA . ILE A 1 88 ? 2.397 3.454 -4.647 1.00 68.06 88 ILE A CA 1
ATOM 687 C C . ILE A 1 88 ? 1.823 4.020 -3.347 1.00 68.06 88 ILE A C 1
ATOM 689 O O . ILE A 1 88 ? 0.631 4.304 -3.284 1.00 68.06 88 ILE A O 1
ATOM 693 N N . PHE A 1 89 ? 2.667 4.268 -2.348 1.00 67.75 89 PHE A N 1
ATOM 694 C CA . PHE A 1 89 ? 2.233 4.848 -1.083 1.00 67.75 89 PHE A CA 1
ATOM 695 C C . PHE A 1 89 ? 1.851 6.329 -1.171 1.00 67.75 89 PHE A C 1
ATOM 697 O O . PHE A 1 89 ? 0.846 6.744 -0.610 1.00 67.75 89 PHE A O 1
ATOM 704 N N . GLN A 1 90 ? 2.600 7.146 -1.902 1.00 64.00 90 GLN A N 1
ATOM 705 C CA . GLN A 1 90 ? 2.230 8.536 -2.159 1.00 64.00 90 GLN A CA 1
ATOM 706 C C . GLN A 1 90 ? 0.854 8.607 -2.828 1.00 64.00 90 GLN A C 1
ATOM 708 O O . GLN A 1 90 ? 0.049 9.464 -2.483 1.00 64.00 90 GLN A O 1
ATOM 713 N N . ASN A 1 91 ? 0.550 7.673 -3.729 1.00 56.09 91 ASN A N 1
ATOM 714 C CA . ASN A 1 91 ? -0.778 7.557 -4.315 1.00 56.09 91 ASN A CA 1
ATOM 715 C C . ASN A 1 91 ? -1.853 7.180 -3.281 1.00 56.09 91 ASN A C 1
ATOM 717 O O . ASN A 1 91 ? -2.952 7.718 -3.376 1.00 56.09 91 ASN A O 1
ATOM 721 N N . LEU A 1 92 ? -1.545 6.339 -2.279 1.00 57.28 92 LEU A N 1
ATOM 722 C CA . LEU A 1 92 ? -2.436 6.105 -1.126 1.00 57.28 92 LEU A CA 1
ATOM 723 C C . LEU A 1 92 ? -2.742 7.415 -0.387 1.00 57.28 92 LEU A C 1
ATOM 725 O O . LEU A 1 92 ? -3.893 7.693 -0.069 1.00 57.28 92 LEU A O 1
ATOM 729 N N . VAL A 1 93 ? -1.712 8.234 -0.155 1.00 54.94 93 VAL A N 1
ATOM 730 C CA . VAL A 1 93 ? -1.816 9.510 0.571 1.00 54.94 93 VAL A CA 1
ATOM 731 C C . VAL A 1 93 ? -2.482 10.611 -0.262 1.00 54.94 93 VAL A C 1
ATOM 733 O O . VAL A 1 93 ? -3.156 11.461 0.293 1.00 54.94 93 VAL A O 1
ATOM 736 N N . ILE A 1 94 ? -2.312 10.653 -1.584 1.00 51.88 94 ILE A N 1
ATOM 737 C CA . ILE A 1 94 ? -2.930 11.688 -2.436 1.00 51.88 94 ILE A CA 1
ATOM 738 C C . ILE A 1 94 ? -4.380 11.332 -2.770 1.00 51.88 94 ILE A C 1
ATOM 740 O O . ILE A 1 94 ? -5.218 12.230 -2.835 1.00 51.88 94 ILE A O 1
ATOM 744 N N . ALA A 1 95 ? -4.710 10.045 -2.919 1.00 46.03 95 ALA A N 1
ATOM 745 C CA . ALA A 1 95 ? -6.099 9.598 -3.014 1.00 46.03 95 ALA A CA 1
ATOM 746 C C . ALA A 1 95 ? -6.916 9.946 -1.751 1.00 46.03 95 ALA A C 1
ATOM 748 O O . ALA A 1 95 ? -8.137 10.042 -1.843 1.00 46.03 95 ALA A O 1
ATOM 749 N N . ASP A 1 96 ? -6.248 10.214 -0.619 1.00 46.78 96 ASP A N 1
ATOM 750 C CA . ASP A 1 96 ? -6.845 10.795 0.592 1.00 46.78 96 ASP A CA 1
ATOM 751 C C . ASP A 1 96 ? -7.434 12.192 0.346 1.00 46.78 96 ASP A C 1
ATOM 753 O O . ASP A 1 96 ? -8.371 12.562 1.027 1.00 46.78 96 ASP A O 1
ATOM 757 N N . SER A 1 97 ? -6.934 12.959 -0.638 1.00 46.97 97 SER A N 1
ATOM 758 C CA . SER A 1 97 ? -7.270 14.381 -0.855 1.00 46.97 97 SER A CA 1
ATOM 759 C C . SER A 1 97 ? -8.523 14.665 -1.698 1.00 46.97 97 SER A C 1
ATOM 761 O O . SER A 1 97 ? -8.886 15.834 -1.873 1.00 46.97 97 SER A O 1
ATOM 763 N N . GLY A 1 98 ? -9.174 13.635 -2.256 1.00 43.91 98 GLY A N 1
ATOM 764 C CA . GLY A 1 98 ? -10.480 13.792 -2.907 1.00 43.91 98 GLY A CA 1
ATOM 765 C C . GLY A 1 98 ? -10.495 14.581 -4.214 1.00 43.91 98 GLY A C 1
ATOM 766 O O . GLY A 1 98 ? -11.551 14.829 -4.796 1.00 43.91 98 GLY A O 1
ATOM 767 N N . GLN A 1 99 ? -9.329 14.979 -4.709 1.00 38.72 99 GLN A N 1
ATOM 768 C CA . GLN A 1 99 ? -9.188 15.427 -6.079 1.00 38.72 99 GLN A CA 1
ATOM 769 C C . GLN A 1 99 ? -9.288 14.188 -6.969 1.00 38.72 99 GLN A C 1
ATOM 771 O O . GLN A 1 99 ? -8.535 13.228 -6.790 1.00 38.72 99 GLN A O 1
ATOM 776 N N . ASN A 1 100 ? -10.214 14.215 -7.936 1.00 36.78 100 ASN A N 1
ATOM 777 C CA . ASN A 1 100 ? -10.150 13.339 -9.100 1.00 36.78 100 ASN A CA 1
ATOM 778 C C . ASN A 1 100 ? -8.688 13.251 -9.524 1.00 36.78 100 ASN A C 1
ATOM 780 O O . ASN A 1 100 ? -8.040 14.285 -9.706 1.00 36.78 100 ASN A O 1
ATOM 784 N N . THR A 1 101 ? -8.169 12.034 -9.654 1.00 41.81 101 THR A N 1
ATOM 785 C CA . THR A 1 101 ? -6.874 11.810 -10.278 1.00 41.81 101 THR A CA 1
ATOM 786 C C . THR A 1 101 ? -7.010 12.244 -11.734 1.00 41.81 101 THR A C 1
ATOM 788 O O . THR A 1 101 ? -7.208 11.442 -12.641 1.00 41.81 101 THR A O 1
ATOM 791 N N . GLN A 1 102 ?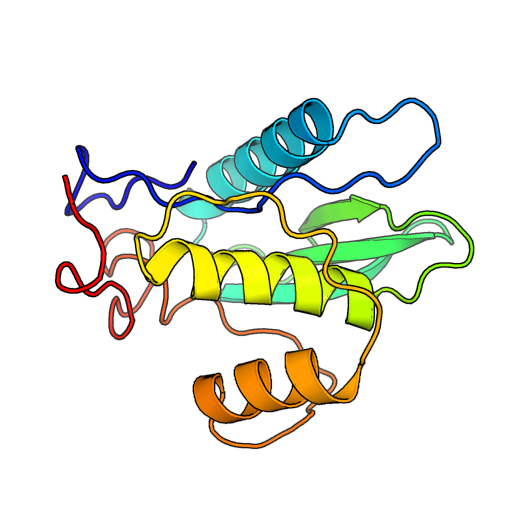 -6.904 13.550 -11.993 1.00 32.97 102 GLN A N 1
ATOM 792 C CA . GLN A 1 102 ? -6.274 13.989 -13.219 1.00 32.97 102 GLN A CA 1
ATOM 793 C C . GLN A 1 102 ? -4.924 13.310 -13.146 1.00 32.97 102 GLN A C 1
ATOM 795 O O . GLN A 1 102 ? -4.113 13.649 -12.289 1.00 32.97 102 GLN A O 1
ATOM 800 N N . GLY A 1 103 ? -4.784 12.230 -13.913 1.00 36.97 103 GLY A N 1
ATOM 801 C CA . GLY A 1 103 ? -3.568 11.455 -14.013 1.00 36.97 103 GLY A CA 1
ATOM 802 C C . GLY A 1 103 ? -2.480 12.393 -14.485 1.00 36.97 103 GLY A C 1
ATOM 803 O O . GLY A 1 103 ? -2.228 12.520 -15.680 1.00 36.97 103 GLY A O 1
ATOM 804 N N . ILE A 1 104 ? -1.866 13.100 -13.545 1.00 29.14 104 ILE A N 1
ATOM 805 C CA . ILE A 1 104 ? -0.677 13.849 -13.834 1.00 29.14 104 ILE A CA 1
ATOM 806 C C . ILE A 1 104 ? 0.403 12.785 -13.820 1.00 29.14 104 ILE A C 1
ATOM 808 O O . ILE A 1 104 ? 0.784 12.237 -12.784 1.00 29.14 104 ILE A O 1
ATOM 812 N N . TYR A 1 105 ? 0.868 12.470 -15.023 1.00 37.72 105 TYR A N 1
ATOM 813 C CA . TYR A 1 105 ? 2.221 12.006 -15.247 1.00 37.72 105 TYR A CA 1
ATOM 814 C C . TYR A 1 105 ? 3.161 13.065 -14.654 1.00 37.72 105 TYR A C 1
ATOM 816 O O . TYR A 1 105 ? 3.687 13.903 -15.382 1.00 37.72 105 TYR A O 1
ATOM 824 N N . THR A 1 106 ? 3.325 13.123 -13.330 1.00 32.25 106 THR A N 1
ATOM 825 C CA . THR A 1 106 ? 4.299 14.038 -12.742 1.00 32.25 106 THR A CA 1
ATOM 826 C C . THR A 1 106 ? 5.654 13.412 -12.976 1.00 32.25 106 THR A C 1
ATOM 828 O O . THR A 1 106 ? 6.101 12.531 -12.241 1.00 32.25 106 THR A O 1
ATOM 831 N N . LEU A 1 107 ? 6.237 13.821 -14.099 1.00 32.88 107 LEU A N 1
ATOM 832 C CA . LEU A 1 107 ? 7.656 14.068 -14.254 1.00 32.88 107 LEU A CA 1
ATOM 833 C C . LEU A 1 107 ? 8.363 14.128 -12.892 1.00 32.88 107 LEU A C 1
ATOM 835 O O . LEU A 1 107 ? 8.140 15.047 -12.111 1.00 32.88 107 LEU A O 1
ATOM 839 N N . VAL A 1 108 ? 9.156 13.086 -12.641 1.00 45.38 108 VAL A N 1
ATOM 840 C CA . VAL A 1 108 ? 10.483 13.126 -12.016 1.00 45.38 108 VAL A CA 1
ATOM 841 C C . VAL A 1 108 ? 10.787 14.366 -11.170 1.00 45.38 108 VAL A C 1
ATOM 843 O O . VAL A 1 108 ? 11.280 15.365 -11.683 1.00 45.38 108 VAL A O 1
ATOM 846 N N . ASP A 1 109 ? 10.618 14.230 -9.855 1.00 40.75 109 ASP A N 1
ATOM 847 C CA . ASP A 1 109 ? 11.608 14.729 -8.899 1.00 40.75 109 ASP A CA 1
ATOM 848 C C . ASP A 1 109 ? 11.542 13.876 -7.619 1.00 40.75 109 ASP A C 1
ATOM 850 O O . ASP A 1 109 ? 10.569 13.920 -6.862 1.00 40.75 109 ASP A O 1
ATOM 854 N N . GLU A 1 110 ? 12.575 13.063 -7.376 1.00 48.62 110 GLU A N 1
ATOM 855 C CA . GLU A 1 110 ? 12.716 12.221 -6.174 1.00 48.62 110 GLU A CA 1
ATOM 856 C C . GLU A 1 110 ? 12.572 13.035 -4.874 1.00 48.62 110 GLU A C 1
ATOM 858 O O . GLU A 1 110 ? 12.180 12.511 -3.827 1.00 48.62 110 GLU A O 1
ATOM 863 N N . LYS A 1 111 ? 12.856 14.342 -4.938 1.00 46.81 111 LYS A N 1
ATOM 864 C CA . LYS A 1 111 ? 12.725 15.267 -3.810 1.00 46.81 111 LYS A CA 1
ATOM 865 C C . LYS A 1 111 ? 11.271 15.451 -3.371 1.00 46.81 111 LYS A C 1
ATOM 867 O O . LYS A 1 111 ? 11.006 15.422 -2.172 1.00 46.81 111 LYS A O 1
ATOM 872 N N . SER A 1 112 ? 10.325 15.570 -4.307 1.00 52.09 112 SER A N 1
ATOM 873 C CA . SER A 1 112 ? 8.916 15.850 -3.990 1.00 52.09 112 SER A CA 1
ATOM 874 C C . SER A 1 112 ? 8.198 14.662 -3.348 1.00 52.09 112 SER A C 1
ATOM 876 O O . SER A 1 112 ? 7.457 14.840 -2.381 1.00 52.09 112 SER A O 1
ATOM 878 N N . THR A 1 113 ? 8.446 13.439 -3.826 1.00 54.78 113 THR A N 1
ATOM 879 C CA . THR A 1 113 ? 7.925 12.220 -3.183 1.00 54.78 113 THR A CA 1
ATOM 880 C C . THR A 1 113 ? 8.527 12.045 -1.788 1.00 54.78 113 THR A C 1
ATOM 882 O O . THR A 1 113 ? 7.806 11.758 -0.829 1.00 54.78 113 THR A O 1
ATOM 885 N N . GLY A 1 114 ? 9.832 12.301 -1.647 1.00 57.34 114 GLY A N 1
ATOM 886 C CA . GLY A 1 114 ? 10.521 12.244 -0.362 1.00 57.34 114 GLY A CA 1
ATOM 887 C C . GLY A 1 114 ? 9.961 13.220 0.678 1.00 57.34 114 GLY A C 1
ATOM 888 O O . GLY A 1 114 ? 9.833 12.848 1.844 1.00 57.34 114 GLY A O 1
ATOM 889 N N . ASP A 1 115 ? 9.584 14.434 0.275 1.00 58.53 115 ASP A N 1
ATOM 890 C CA . ASP A 1 115 ? 9.028 15.444 1.183 1.00 58.53 115 ASP A CA 1
ATOM 891 C C . ASP A 1 115 ? 7.607 15.107 1.658 1.00 58.53 115 ASP A C 1
ATOM 893 O O . ASP A 1 115 ? 7.302 15.288 2.840 1.00 58.53 115 ASP A O 1
ATOM 897 N N . ILE A 1 116 ? 6.759 14.532 0.795 1.00 61.12 116 ILE A N 1
ATOM 898 C CA . ILE A 1 116 ? 5.423 14.053 1.192 1.00 61.12 116 ILE A CA 1
ATOM 899 C C . ILE A 1 116 ? 5.547 12.913 2.202 1.00 61.12 116 ILE A C 1
ATOM 901 O O . ILE A 1 116 ? 4.929 12.955 3.267 1.00 61.12 116 ILE A O 1
ATOM 905 N N . ILE A 1 117 ? 6.398 11.925 1.918 1.00 60.59 117 ILE A N 1
ATOM 906 C CA . ILE A 1 117 ? 6.642 10.805 2.833 1.00 60.59 117 ILE A CA 1
ATOM 907 C C . ILE A 1 117 ? 7.229 11.307 4.152 1.00 60.59 117 ILE A C 1
ATOM 909 O O . ILE A 1 117 ? 6.820 10.854 5.217 1.00 60.59 117 ILE A O 1
ATOM 913 N N . ARG A 1 118 ? 8.135 12.289 4.120 1.00 61.47 118 ARG A N 1
ATOM 914 C CA . ARG A 1 118 ? 8.710 12.893 5.327 1.00 61.47 118 ARG A CA 1
ATOM 915 C C . ARG A 1 118 ? 7.667 13.631 6.169 1.00 61.47 118 ARG A C 1
ATOM 917 O O . ARG A 1 118 ? 7.684 13.478 7.390 1.00 61.47 118 ARG A O 1
ATOM 924 N N . GLY A 1 119 ? 6.773 14.394 5.539 1.00 62.81 119 GLY A N 1
ATOM 925 C CA . GLY A 1 119 ? 5.667 15.081 6.215 1.00 62.81 119 GLY A CA 1
ATOM 926 C C . GLY A 1 119 ? 4.637 14.111 6.801 1.00 62.81 119 GLY A C 1
ATOM 927 O O . GLY A 1 119 ? 4.054 14.368 7.852 1.00 62.81 119 GLY A O 1
ATOM 928 N N . VAL A 1 120 ? 4.461 12.954 6.163 1.00 62.16 120 VAL A N 1
ATOM 929 C CA . VAL A 1 120 ? 3.546 11.901 6.606 1.00 62.16 120 VAL A CA 1
ATOM 930 C C . VAL A 1 120 ? 4.148 11.004 7.688 1.00 62.16 120 VAL A C 1
ATOM 932 O O . VAL A 1 120 ? 3.458 10.636 8.628 1.00 62.16 120 VAL A O 1
ATOM 935 N N . LEU A 1 121 ? 5.424 10.650 7.602 1.00 62.28 121 LEU A N 1
ATOM 936 C CA . LEU A 1 121 ? 6.061 9.686 8.505 1.00 62.28 121 LEU A CA 1
ATOM 937 C C . LEU A 1 121 ? 6.899 10.341 9.611 1.00 62.28 121 LEU A C 1
ATOM 939 O O . LEU A 1 121 ? 7.589 9.642 10.343 1.00 62.28 121 LEU A O 1
ATOM 943 N N . GLY A 1 122 ? 6.853 11.670 9.759 1.00 54.41 122 GLY A N 1
ATOM 944 C CA . GLY A 1 122 ? 7.485 12.355 10.892 1.00 54.41 122 GLY A CA 1
ATOM 945 C C . GLY A 1 122 ? 9.016 12.279 10.906 1.00 54.41 122 GLY A C 1
ATOM 946 O O . GLY A 1 122 ? 9.622 12.356 11.968 1.00 54.41 122 GLY A O 1
ATOM 947 N N . GLY A 1 123 ? 9.649 12.168 9.734 1.00 55.28 123 GLY A N 1
ATOM 948 C CA . GLY A 1 123 ? 11.095 12.330 9.588 1.00 55.28 123 GLY A CA 1
ATOM 949 C C . GLY A 1 123 ? 11.958 11.141 10.018 1.00 55.28 123 GLY A C 1
ATOM 950 O O . GLY A 1 123 ? 12.658 11.211 11.018 1.00 55.28 123 GLY A O 1
ATOM 951 N N . SER A 1 124 ? 12.045 10.119 9.167 1.00 43.84 124 SER A N 1
ATOM 952 C CA . SER A 1 124 ? 13.265 9.322 8.980 1.00 43.84 124 SER A CA 1
ATOM 953 C C . SER A 1 124 ? 13.157 8.557 7.659 1.00 43.84 124 SER A C 1
ATOM 955 O O . SER A 1 124 ? 12.180 7.844 7.446 1.00 43.84 124 SER A O 1
ATOM 957 N N . ARG A 1 125 ? 14.145 8.688 6.757 1.00 49.09 125 ARG A N 1
ATOM 958 C CA . ARG A 1 125 ? 14.283 7.879 5.521 1.00 49.09 125 ARG A CA 1
ATOM 959 C C . ARG A 1 125 ? 14.701 6.441 5.860 1.00 49.09 125 ARG A C 1
ATOM 961 O O . ARG A 1 125 ? 15.625 5.896 5.253 1.00 49.09 125 ARG A O 1
ATOM 968 N N . ASN A 1 126 ? 14.122 5.857 6.906 1.00 44.38 126 ASN A N 1
ATOM 969 C CA . ASN A 1 126 ? 14.590 4.571 7.370 1.00 44.38 126 ASN A CA 1
ATOM 970 C C . ASN A 1 126 ? 14.148 3.500 6.375 1.00 44.38 126 ASN A C 1
ATOM 972 O O . ASN A 1 126 ? 12.978 3.398 6.012 1.00 44.38 126 ASN A O 1
ATOM 976 N N . ARG A 1 127 ? 15.126 2.726 5.914 1.00 54.81 127 ARG A N 1
ATOM 977 C CA . ARG A 1 127 ? 15.057 1.728 4.837 1.00 54.81 127 ARG A CA 1
ATOM 978 C C . ARG A 1 127 ? 14.191 0.504 5.186 1.00 54.81 127 ARG A C 1
ATOM 980 O O . ARG A 1 127 ? 14.360 -0.539 4.572 1.00 54.81 127 ARG A O 1
ATOM 987 N N . GLN A 1 128 ? 13.327 0.610 6.193 1.00 62.88 128 GLN A N 1
ATOM 988 C CA . GLN A 1 128 ? 12.665 -0.523 6.836 1.00 62.88 128 GLN A CA 1
ATOM 989 C C . GLN A 1 128 ? 11.294 -0.804 6.212 1.00 62.88 128 GLN A C 1
ATOM 991 O O . GLN A 1 128 ? 11.048 -1.946 5.862 1.00 62.88 128 GLN A O 1
ATOM 996 N N . GLY A 1 129 ? 10.528 0.230 5.857 1.00 74.12 129 GLY A N 1
ATOM 997 C CA . GLY A 1 129 ? 9.277 0.117 5.107 1.00 74.12 129 GLY A CA 1
ATOM 998 C C . GLY A 1 129 ? 8.325 1.248 5.469 1.00 74.12 129 GLY A C 1
ATOM 999 O O . GLY A 1 129 ? 8.683 2.158 6.219 1.00 74.12 129 GLY A O 1
ATOM 1000 N N . ILE A 1 130 ? 7.135 1.239 4.881 1.00 79.06 130 ILE A N 1
ATOM 1001 C CA . ILE A 1 130 ? 6.126 2.270 5.079 1.00 79.06 130 ILE A CA 1
ATOM 1002 C C . ILE A 1 130 ? 5.004 1.715 5.959 1.00 79.06 130 ILE A C 1
ATOM 1004 O O . ILE A 1 130 ? 4.314 0.790 5.526 1.00 79.06 130 ILE A O 1
ATOM 1008 N N . PRO A 1 131 ? 4.777 2.270 7.163 1.00 82.25 131 PRO A N 1
ATOM 1009 C CA . PRO A 1 131 ? 3.743 1.773 8.058 1.00 82.25 131 PRO A CA 1
ATOM 1010 C C . PRO A 1 131 ? 2.352 2.063 7.487 1.00 82.25 131 PRO A C 1
ATOM 1012 O O . PRO A 1 131 ? 2.009 3.209 7.179 1.00 82.25 131 PRO A O 1
ATOM 1015 N N . LEU A 1 132 ? 1.535 1.016 7.382 1.00 82.00 132 LEU A N 1
ATOM 1016 C CA . LEU A 1 132 ? 0.186 1.082 6.823 1.00 82.00 132 LEU A CA 1
ATOM 1017 C C . LEU A 1 132 ? -0.873 1.345 7.890 1.00 82.00 132 LEU A C 1
ATOM 1019 O O . LEU A 1 132 ? -1.855 2.017 7.597 1.00 82.00 132 LEU A O 1
ATOM 1023 N N . ARG A 1 133 ? -0.658 0.899 9.134 1.00 83.38 133 ARG A N 1
ATOM 1024 C CA . ARG A 1 133 ? -1.677 0.910 10.203 1.00 83.38 133 ARG A CA 1
ATOM 1025 C C . ARG A 1 133 ? -2.391 2.249 10.389 1.00 83.38 133 ARG A C 1
ATOM 1027 O O . ARG A 1 133 ? -3.595 2.275 10.607 1.00 83.38 133 ARG A O 1
ATOM 1034 N N . GLN A 1 134 ? -1.678 3.366 10.264 1.00 78.12 134 GLN A N 1
ATOM 1035 C CA . GLN A 1 134 ? -2.274 4.699 10.412 1.00 78.12 134 GLN A CA 1
ATOM 1036 C C . GLN A 1 134 ? -3.318 5.053 9.336 1.00 78.12 134 GLN A C 1
ATOM 1038 O O . GLN A 1 134 ? -4.150 5.927 9.566 1.00 78.12 134 GLN A O 1
ATOM 1043 N N . PHE A 1 135 ? -3.302 4.363 8.196 1.00 77.19 135 PHE A N 1
ATOM 1044 C CA . PHE A 1 135 ? -4.229 4.528 7.071 1.00 77.19 135 PHE A CA 1
ATOM 1045 C C . PHE A 1 135 ? -5.288 3.426 6.998 1.00 77.19 135 PHE A C 1
ATOM 1047 O O . PHE A 1 135 ? -6.013 3.351 6.012 1.00 77.19 135 PHE A O 1
ATOM 1054 N N . LEU A 1 136 ? -5.362 2.549 7.999 1.00 81.12 136 LEU A N 1
ATOM 1055 C CA . LEU A 1 136 ? -6.305 1.433 8.034 1.00 81.12 136 LEU A CA 1
ATOM 1056 C C . LEU A 1 136 ? -7.293 1.602 9.175 1.00 81.12 136 LEU A C 1
ATOM 1058 O O . LEU A 1 136 ? -6.997 2.261 10.173 1.00 81.12 136 LEU A O 1
ATOM 1062 N N . ASP A 1 137 ? -8.480 1.030 9.004 1.00 82.88 137 ASP A N 1
ATOM 1063 C CA . ASP A 1 137 ? -9.547 1.102 9.989 1.00 82.88 137 ASP A CA 1
ATOM 1064 C C . ASP A 1 137 ? -9.100 0.388 11.261 1.00 82.88 137 ASP A C 1
ATOM 1066 O O . ASP A 1 137 ? -8.420 -0.636 11.167 1.00 82.88 137 ASP A O 1
ATOM 1070 N N . PRO A 1 138 ? -9.512 0.850 12.448 1.00 84.69 138 PRO A N 1
ATOM 1071 C CA . PRO A 1 138 ? -9.299 0.087 13.669 1.00 84.69 138 PRO A CA 1
ATOM 1072 C C . PRO A 1 138 ? -9.848 -1.346 13.597 1.00 84.69 138 PRO A C 1
ATOM 1074 O O . PRO A 1 138 ? -9.224 -2.259 14.129 1.00 84.69 138 PRO A O 1
ATOM 1077 N N . ASN A 1 139 ? -10.963 -1.573 12.891 1.00 85.44 139 ASN A N 1
ATOM 1078 C CA . ASN A 1 139 ? -11.520 -2.916 12.691 1.00 85.44 139 ASN A CA 1
ATOM 1079 C C . ASN A 1 139 ? -10.767 -3.739 11.625 1.00 85.44 139 ASN A C 1
ATOM 1081 O O . ASN A 1 139 ? -11.049 -4.920 11.464 1.00 85.44 139 ASN A O 1
ATOM 1085 N N . ASP A 1 140 ? -9.812 -3.126 10.922 1.00 82.19 140 ASP A N 1
ATOM 1086 C CA . ASP A 1 140 ? -8.918 -3.750 9.938 1.00 82.19 140 ASP A CA 1
ATOM 1087 C C . ASP A 1 140 ? -7.474 -3.890 10.467 1.00 82.19 140 ASP A C 1
ATOM 1089 O O . ASP A 1 140 ? -6.530 -4.050 9.693 1.00 82.19 140 ASP A O 1
ATOM 1093 N N . GLY A 1 141 ? -7.275 -3.773 11.788 1.00 82.38 141 GLY A N 1
ATOM 1094 C CA . GLY A 1 141 ? -5.957 -3.843 12.444 1.00 82.38 141 GLY A CA 1
ATOM 1095 C C . GLY A 1 141 ? -5.158 -2.529 12.426 1.00 82.38 141 GLY A C 1
ATOM 1096 O O . GLY A 1 141 ? -4.028 -2.447 12.929 1.00 82.38 141 GLY A O 1
ATOM 1097 N N . GLY A 1 142 ? -5.740 -1.467 11.870 1.00 84.25 142 GLY A N 1
ATOM 1098 C CA . GLY A 1 142 ? -5.160 -0.133 11.830 1.00 84.25 142 GLY A CA 1
ATOM 1099 C C . GLY A 1 142 ? -5.376 0.695 13.094 1.00 84.25 142 GLY A C 1
ATOM 1100 O O . GLY A 1 142 ? -5.866 0.230 14.117 1.00 84.25 142 GLY A O 1
ATOM 1101 N N . THR A 1 143 ? -5.005 1.970 13.016 1.00 80.50 143 THR A N 1
ATOM 1102 C CA . THR A 1 143 ? -5.306 2.980 14.042 1.00 80.50 143 THR A CA 1
ATOM 1103 C C . THR A 1 143 ? -6.266 4.055 13.536 1.00 80.50 143 THR A C 1
ATOM 1105 O O . THR A 1 143 ? -6.771 4.840 14.333 1.00 80.50 143 THR A O 1
ATOM 1108 N N . GLY A 1 144 ? -6.517 4.116 12.223 1.00 73.25 144 GLY A N 1
ATOM 1109 C CA . GLY A 1 144 ? -7.437 5.058 11.584 1.00 73.25 144 GLY A CA 1
ATOM 1110 C C . GLY A 1 144 ? -7.074 6.534 11.734 1.00 73.25 144 GLY A C 1
ATOM 1111 O O . GLY A 1 144 ? -7.857 7.394 11.340 1.00 73.25 144 GLY A O 1
ATOM 1112 N N . THR A 1 145 ? -5.900 6.867 12.278 1.00 72.62 145 THR A N 1
ATOM 1113 C CA . THR A 1 145 ? -5.525 8.255 12.595 1.00 72.62 145 THR A CA 1
ATOM 1114 C C . THR A 1 145 ? -5.390 9.139 11.358 1.00 72.62 145 THR A C 1
ATOM 1116 O O . THR A 1 145 ? -5.460 10.363 11.469 1.00 72.62 145 THR A O 1
ATOM 1119 N N . ARG A 1 146 ? -5.224 8.530 10.179 1.00 67.62 146 ARG A N 1
ATOM 1120 C CA . ARG A 1 146 ? -5.188 9.196 8.872 1.00 67.62 146 ARG A CA 1
ATOM 1121 C C . ARG A 1 146 ? -6.328 8.774 7.944 1.00 67.62 146 ARG A C 1
ATOM 1123 O O . ARG A 1 146 ? -6.254 9.036 6.756 1.00 67.62 146 ARG A O 1
ATOM 1130 N N . LEU A 1 147 ? -7.386 8.161 8.475 1.00 66.12 147 LEU A N 1
ATOM 1131 C CA . LEU A 1 147 ? -8.635 7.924 7.748 1.00 66.12 147 LEU A CA 1
ATOM 1132 C C . LEU A 1 147 ? -9.603 9.083 8.009 1.00 66.12 147 LEU A C 1
ATOM 1134 O O . LEU A 1 147 ? -10.503 8.971 8.840 1.00 66.12 147 LEU A O 1
ATOM 1138 N N . ASN A 1 148 ? -9.399 10.234 7.358 1.00 56.50 148 ASN A N 1
ATOM 1139 C CA . ASN A 1 148 ? -10.182 11.439 7.657 1.00 56.50 148 ASN A CA 1
ATOM 1140 C C . ASN A 1 148 ? -11.235 11.761 6.573 1.00 56.50 148 ASN A C 1
ATOM 1142 O O . ASN A 1 148 ? -10.859 12.149 5.472 1.00 56.50 148 ASN A O 1
ATOM 1146 N N . PRO A 1 149 ? -12.549 11.750 6.881 1.00 40.81 149 PRO A N 1
ATOM 1147 C CA . PRO A 1 149 ? -13.615 12.048 5.915 1.00 40.8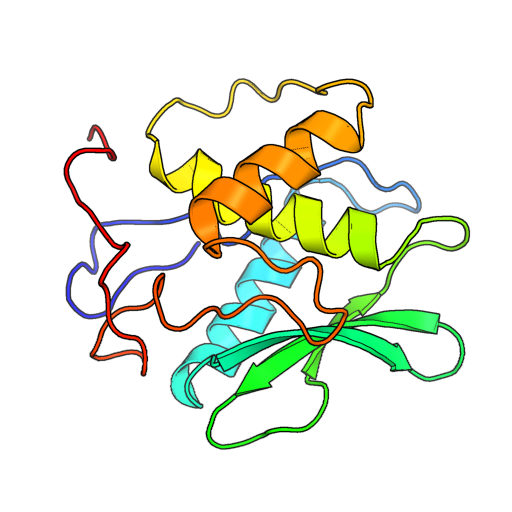1 149 PRO A CA 1
ATOM 1148 C C . PRO A 1 149 ? -13.607 13.482 5.346 1.00 40.81 149 PRO A C 1
ATOM 1150 O O . PRO A 1 149 ? -14.298 13.749 4.367 1.00 40.81 149 PRO A O 1
ATOM 1153 N N . ARG A 1 150 ? -12.841 14.429 5.915 1.00 38.69 150 ARG A N 1
ATOM 1154 C CA . ARG A 1 150 ? -12.780 15.822 5.416 1.00 38.69 150 ARG A CA 1
ATOM 1155 C C . ARG A 1 150 ? -12.126 15.993 4.047 1.00 38.69 150 ARG A C 1
ATOM 1157 O O . ARG A 1 150 ? -12.284 17.056 3.452 1.00 38.69 150 ARG A O 1
ATOM 1164 N N . TYR A 1 151 ? -11.415 14.986 3.567 1.00 38.31 151 TYR A N 1
ATOM 1165 C CA . TYR A 1 151 ? -10.688 15.065 2.311 1.00 38.31 151 TYR A CA 1
ATOM 1166 C C . TYR A 1 151 ? -11.300 14.191 1.206 1.00 38.31 151 TYR A C 1
ATOM 1168 O O . TYR A 1 151 ? -10.751 14.117 0.121 1.00 38.31 151 TYR A O 1
ATOM 1176 N N . PHE A 1 152 ? -12.495 13.626 1.421 1.00 39.66 152 PHE A N 1
ATOM 1177 C CA . PHE A 1 152 ? -13.207 12.814 0.430 1.00 39.66 152 PHE A CA 1
ATOM 1178 C C . PHE A 1 152 ? -14.548 13.461 0.043 1.00 39.66 152 PHE A C 1
ATOM 1180 O O . PHE A 1 152 ? -15.560 13.212 0.707 1.00 39.66 152 PHE A O 1
ATOM 1187 N N . PRO A 1 153 ? -14.604 14.318 -0.992 1.00 26.88 153 PRO A N 1
ATOM 1188 C CA . PRO A 1 153 ? -15.873 14.778 -1.522 1.00 26.88 153 PRO A CA 1
ATOM 1189 C C . PRO A 1 153 ? -16.632 13.588 -2.128 1.00 26.88 153 PRO A C 1
ATOM 1191 O O . PRO A 1 153 ? -16.031 12.678 -2.700 1.00 26.88 153 PRO A O 1
ATOM 1194 N N . LYS A 1 154 ? -17.952 13.609 -1.925 1.00 31.14 154 LYS A N 1
ATOM 1195 C CA . LYS A 1 154 ? -18.920 12.650 -2.470 1.00 31.14 154 LYS A CA 1
ATOM 1196 C C . LYS A 1 154 ? -18.905 12.613 -3.994 1.00 31.14 154 LYS A C 1
ATOM 1198 O O . LYS A 1 154 ? -18.712 13.695 -4.593 1.00 31.14 154 LYS A O 1
#

Radius of gyration: 14.83 Å; chains: 1; bounding box: 36×31×35 Å

Secondary structure (DSSP, 8-state):
-B--TT-TT--B-S------STT--HHHHHHHHHHHHHHHGGGTEEEEEEEEETTEEEEEEEESS--S-EEEEEPPTTS-HHHHHHHHHHHHHHHTT------------HHHHHHHHHHHHTS---TT-EE-GGGS-GGGTS--TT--GGG---